Protein AF-A0A2V6Z462-F1 (afdb_monomer)

Mean predicted aligned error: 12.73 Å

Radius of gyration: 23.61 Å; Cα contacts (8 Å, |Δi|>4): 66; chains: 1; bounding box: 62×57×59 Å

Structure (mmCIF, N/CA/C/O backbone):
data_AF-A0A2V6Z462-F1
#
_entry.id   AF-A0A2V6Z462-F1
#
loop_
_atom_site.group_PDB
_atom_site.id
_atom_site.type_symbol
_atom_site.label_atom_id
_atom_site.label_alt_id
_atom_site.label_comp_id
_atom_site.label_asym_id
_atom_site.label_entity_id
_atom_site.label_seq_id
_atom_site.pdbx_PDB_ins_code
_atom_site.Cartn_x
_atom_site.Cartn_y
_atom_site.Cartn_z
_atom_site.occupancy
_atom_site.B_iso_or_equiv
_atom_site.auth_seq_id
_atom_site.auth_comp_id
_atom_site.auth_asym_id
_atom_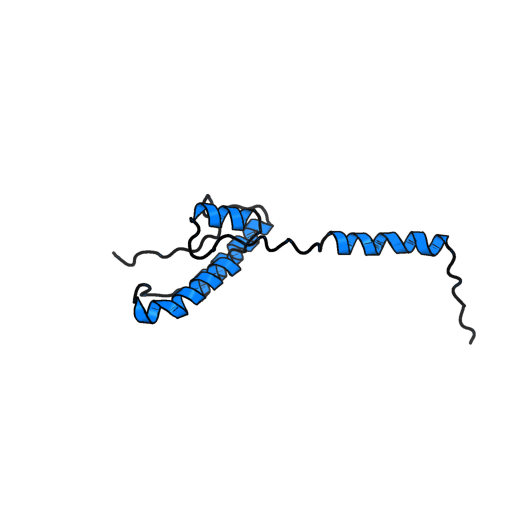site.auth_atom_id
_atom_site.pdbx_PDB_model_num
ATOM 1 N N . MET A 1 1 ? -27.088 -42.745 41.213 1.00 46.88 1 MET A N 1
ATOM 2 C CA . MET A 1 1 ? -27.277 -42.675 39.751 1.00 46.88 1 MET A CA 1
ATOM 3 C C . MET A 1 1 ? -28.720 -42.264 39.481 1.00 46.88 1 MET A C 1
ATOM 5 O O . MET A 1 1 ? -29.602 -43.101 39.573 1.00 46.88 1 MET A O 1
ATOM 9 N N . ALA A 1 2 ? -28.960 -40.967 39.276 1.00 41.41 2 ALA A N 1
ATOM 10 C CA . ALA A 1 2 ? -30.214 -40.393 38.778 1.00 41.41 2 ALA A CA 1
ATOM 11 C C . ALA A 1 2 ? -29.883 -38.984 38.254 1.00 41.41 2 ALA A C 1
ATOM 13 O O . ALA A 1 2 ? -29.391 -38.152 39.014 1.00 41.41 2 ALA A O 1
ATOM 14 N N . ALA A 1 3 ? -30.046 -38.752 36.951 1.00 42.28 3 ALA A N 1
ATOM 15 C CA . ALA A 1 3 ? -29.754 -37.467 36.318 1.00 42.28 3 ALA A CA 1
ATOM 16 C C . ALA A 1 3 ? -30.934 -36.495 36.521 1.00 42.28 3 ALA A C 1
ATOM 18 O O . ALA A 1 3 ? -32.079 -36.899 36.304 1.00 42.28 3 ALA A O 1
ATOM 19 N N . PRO A 1 4 ? -30.705 -35.229 36.914 1.00 51.34 4 PRO A N 1
ATOM 20 C CA . PRO A 1 4 ? -31.780 -34.256 37.037 1.00 51.34 4 PRO A CA 1
ATOM 21 C C . PRO A 1 4 ? -32.219 -33.773 35.647 1.00 51.34 4 PRO A C 1
ATOM 23 O O . PRO A 1 4 ? -31.445 -33.183 34.896 1.00 51.34 4 PRO A O 1
ATOM 26 N N . THR A 1 5 ? -33.482 -34.014 35.298 1.00 53.72 5 THR A N 1
ATOM 27 C CA . THR A 1 5 ? -34.133 -33.448 34.109 1.00 53.72 5 THR A CA 1
ATOM 28 C C . THR A 1 5 ? -34.343 -31.947 34.290 1.00 53.72 5 THR A C 1
ATOM 30 O O . THR A 1 5 ? -35.198 -31.521 35.070 1.00 53.72 5 THR A O 1
ATOM 33 N N . LEU A 1 6 ? -33.569 -31.147 33.557 1.00 52.16 6 LEU A N 1
ATOM 34 C CA . LEU A 1 6 ? -33.689 -29.693 33.501 1.00 52.16 6 LEU A CA 1
ATOM 35 C C . LEU A 1 6 ? -35.006 -29.317 32.790 1.00 52.16 6 LEU A C 1
ATOM 37 O O . LEU A 1 6 ? -35.147 -29.528 31.585 1.00 52.16 6 LEU A O 1
ATOM 41 N N . ARG A 1 7 ? -35.992 -28.779 33.519 1.00 59.09 7 ARG A N 1
ATOM 42 C CA . ARG A 1 7 ? -37.216 -28.226 32.912 1.00 59.09 7 ARG A CA 1
ATOM 43 C C . ARG A 1 7 ? -36.930 -26.815 32.395 1.00 59.09 7 ARG A C 1
ATOM 45 O O . ARG A 1 7 ? -36.643 -25.909 33.172 1.00 59.09 7 ARG A O 1
ATOM 52 N N . LEU A 1 8 ? -36.989 -26.644 31.076 1.00 58.66 8 LEU A N 1
ATOM 53 C CA . LEU A 1 8 ? -36.855 -25.351 30.404 1.00 58.66 8 LEU A CA 1
ATOM 54 C C . LEU A 1 8 ? -38.193 -24.605 30.460 1.00 58.66 8 LEU A C 1
ATOM 56 O O . LEU A 1 8 ? -39.084 -24.864 29.655 1.00 58.66 8 LEU A O 1
ATOM 60 N N . ASP A 1 9 ? -38.327 -23.676 31.405 1.00 68.69 9 ASP A N 1
ATOM 61 C CA . ASP A 1 9 ? -39.479 -22.775 31.474 1.00 68.69 9 ASP A CA 1
ATOM 62 C C . ASP A 1 9 ? -39.268 -21.506 30.637 1.00 68.69 9 ASP A C 1
ATOM 64 O O . ASP A 1 9 ? -38.145 -21.044 30.417 1.00 68.69 9 ASP A O 1
ATOM 68 N N . ARG A 1 10 ? -40.380 -20.884 30.214 1.00 57.88 10 ARG A N 1
ATOM 69 C CA . ARG A 1 10 ? -40.415 -19.647 29.401 1.00 57.88 10 ARG A CA 1
ATOM 70 C C . ARG A 1 10 ? -39.552 -18.506 29.964 1.00 57.88 10 ARG A C 1
ATOM 72 O O . ARG A 1 10 ? -39.060 -17.677 29.205 1.00 57.88 10 ARG A O 1
ATOM 79 N N . ARG A 1 11 ? -39.341 -18.475 31.285 1.00 54.78 11 ARG A N 1
ATOM 80 C CA . ARG A 1 11 ? -38.488 -17.493 31.978 1.00 54.78 11 ARG A CA 1
ATOM 81 C C . ARG A 1 11 ? -36.989 -17.743 31.759 1.00 54.78 11 ARG A C 1
ATOM 83 O O . ARG A 1 11 ? -36.238 -16.786 31.614 1.00 54.78 11 ARG A O 1
ATOM 90 N N . THR A 1 12 ? -36.567 -19.003 31.653 1.00 54.69 12 THR A N 1
ATOM 91 C CA . THR A 1 12 ? -35.179 -19.389 31.349 1.00 54.69 12 THR A CA 1
ATOM 92 C C . THR A 1 12 ? -34.822 -19.076 29.893 1.00 54.69 12 THR A C 1
ATOM 94 O O . THR A 1 12 ? -33.703 -18.664 29.606 1.00 54.69 12 THR A O 1
ATOM 97 N N . PHE A 1 13 ? -35.791 -19.178 28.977 1.00 57.19 13 PHE A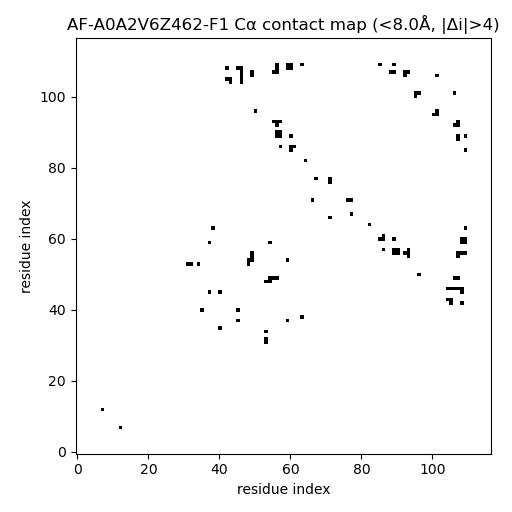 N 1
ATOM 98 C CA . PHE A 1 13 ? -35.592 -18.847 27.562 1.00 57.19 13 PHE A CA 1
ATOM 99 C C . PHE A 1 13 ? -35.342 -17.344 27.332 1.00 57.19 13 PHE A C 1
ATOM 101 O O . PHE A 1 13 ? -34.491 -16.974 26.526 1.00 57.19 13 PHE A O 1
ATOM 108 N N . LEU A 1 14 ? -36.023 -16.467 28.083 1.00 53.78 14 LEU A N 1
ATOM 109 C CA . LEU A 1 14 ? -35.844 -15.014 27.964 1.00 53.78 14 LEU A CA 1
ATOM 110 C C . LEU A 1 14 ? -34.512 -14.516 28.557 1.00 53.78 14 LEU A C 1
ATOM 112 O O . LEU A 1 14 ? -33.959 -13.535 28.072 1.00 53.78 14 LEU A O 1
ATOM 116 N N . ALA A 1 15 ? -33.986 -15.195 29.583 1.00 47.31 15 ALA A N 1
ATOM 117 C CA . ALA A 1 15 ? -32.733 -14.820 30.246 1.00 47.31 15 ALA A CA 1
ATOM 118 C C . ALA A 1 15 ? -31.472 -15.255 29.474 1.00 47.31 15 ALA A C 1
ATOM 120 O O . ALA A 1 15 ? -30.430 -14.619 29.592 1.00 47.31 15 ALA A O 1
ATOM 121 N N . VAL A 1 16 ? -31.561 -16.319 28.669 1.00 50.94 16 VAL A N 1
ATOM 122 C CA . VAL A 1 16 ? -30.446 -16.811 27.834 1.00 50.94 16 VAL A CA 1
ATOM 123 C C . VAL A 1 16 ? -30.436 -16.151 26.445 1.00 50.94 16 VAL A C 1
ATOM 125 O O . VAL A 1 16 ? -29.393 -16.071 25.800 1.00 50.94 16 VAL A O 1
ATOM 128 N N . GLY A 1 17 ? -31.573 -15.617 25.987 1.00 42.53 17 GLY A N 1
ATOM 129 C CA . GLY A 1 17 ? -31.703 -15.018 24.655 1.00 42.53 17 GLY A CA 1
ATOM 130 C C . GLY A 1 17 ? -30.972 -13.683 24.449 1.00 42.53 17 GLY A C 1
ATOM 131 O O . GLY A 1 17 ? -30.723 -13.305 23.306 1.00 42.53 17 GLY A O 1
ATOM 132 N N . THR A 1 18 ? -30.602 -12.961 25.510 1.0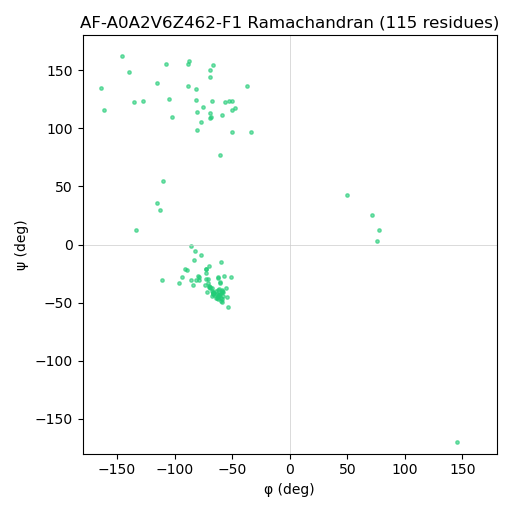0 42.81 18 THR A N 1
ATOM 133 C CA . THR A 1 18 ? -30.025 -11.607 25.397 1.00 42.81 18 THR A CA 1
ATOM 134 C C . THR A 1 18 ? -28.500 -11.567 25.307 1.00 42.81 18 THR A C 1
ATOM 136 O O . THR A 1 18 ? -27.965 -10.602 24.768 1.00 42.81 18 THR A O 1
ATOM 139 N N . THR A 1 19 ? -27.773 -12.597 25.750 1.00 44.56 19 THR A N 1
ATOM 140 C CA . THR A 1 19 ? -26.298 -12.601 25.687 1.00 44.56 19 THR A CA 1
ATOM 141 C C . THR A 1 19 ? -25.748 -12.984 24.314 1.00 44.56 19 THR A C 1
ATOM 143 O O . THR A 1 19 ? -24.713 -12.455 23.918 1.00 44.56 19 THR A O 1
ATOM 146 N N . LEU A 1 20 ? -26.442 -13.827 23.539 1.00 47.94 20 LEU A N 1
ATOM 147 C CA . LEU A 1 20 ? -25.981 -14.209 22.195 1.00 47.94 20 LEU A CA 1
ATOM 148 C C . LEU A 1 20 ? -26.260 -13.155 21.114 1.00 47.94 20 LEU A C 1
ATOM 150 O O . LEU A 1 20 ? -25.507 -13.069 20.147 1.00 47.94 20 LEU A O 1
ATOM 154 N N . ALA A 1 21 ? -27.300 -12.331 21.267 1.00 43.44 21 ALA A N 1
ATOM 155 C CA . ALA A 1 21 ? -27.672 -11.369 20.228 1.00 43.44 21 ALA A CA 1
ATOM 156 C C . ALA A 1 21 ? -26.667 -10.207 20.094 1.00 43.44 21 ALA A C 1
ATOM 158 O O . ALA A 1 21 ? -26.471 -9.687 18.993 1.00 43.44 21 ALA A O 1
ATOM 159 N N . VAL A 1 22 ? -25.994 -9.826 21.187 1.00 43.88 22 VAL A N 1
ATOM 160 C CA . VAL A 1 22 ? -25.068 -8.678 21.200 1.00 43.88 22 VAL A CA 1
ATOM 161 C C . VAL A 1 22 ? -23.795 -8.958 20.394 1.00 43.88 22 VAL A C 1
ATOM 163 O O . VAL A 1 22 ? -23.312 -8.066 19.699 1.00 43.88 22 VAL A O 1
ATOM 166 N N . SER A 1 23 ? -23.274 -10.190 20.401 1.00 44.81 23 SER A N 1
ATOM 167 C CA . SER A 1 23 ? -22.044 -10.510 19.659 1.00 44.81 23 SER A CA 1
ATOM 168 C C . SER A 1 23 ? -22.240 -10.509 18.141 1.00 44.81 23 SER A C 1
ATOM 170 O O . SER A 1 23 ? -21.373 -10.027 17.419 1.00 44.81 23 SER A O 1
ATOM 172 N N . THR A 1 24 ? -23.392 -10.957 17.637 1.00 43.25 24 THR A N 1
ATOM 173 C CA . THR A 1 24 ? -23.680 -10.942 16.190 1.00 43.25 24 THR A CA 1
ATOM 174 C C . THR A 1 24 ? -23.957 -9.549 15.627 1.00 43.25 24 THR A C 1
ATOM 176 O O . THR A 1 24 ? -23.712 -9.314 14.446 1.00 43.25 24 THR A O 1
ATOM 179 N N . LEU A 1 25 ? -24.413 -8.599 16.449 1.00 48.59 25 LEU A N 1
ATOM 180 C CA . LEU A 1 25 ? -24.636 -7.212 16.019 1.00 48.59 25 LEU A CA 1
ATOM 181 C C . LEU A 1 25 ? -23.329 -6.431 15.803 1.00 48.59 25 LEU A C 1
ATOM 183 O O . LEU A 1 25 ? -23.323 -5.462 15.046 1.00 48.59 25 LEU A O 1
ATOM 187 N N . LEU A 1 26 ? -22.214 -6.869 16.398 1.00 50.97 26 LEU A N 1
ATOM 188 C CA . LEU A 1 26 ? -20.895 -6.264 16.169 1.00 50.97 26 LEU A CA 1
ATOM 189 C C . LEU A 1 26 ? -20.196 -6.779 14.898 1.00 50.97 26 LEU A C 1
ATOM 191 O O . LEU A 1 26 ? -19.211 -6.192 14.454 1.00 50.97 26 LEU A O 1
ATOM 195 N N . GLN A 1 27 ? -20.699 -7.866 14.311 1.00 47.97 27 GLN A N 1
ATOM 196 C CA . GLN A 1 27 ? -20.129 -8.545 13.143 1.00 47.97 27 GLN A CA 1
ATOM 197 C C . GLN A 1 27 ? -21.053 -8.476 11.929 1.00 47.97 27 GLN A C 1
ATOM 199 O O . GLN A 1 27 ? -21.088 -9.385 11.101 1.00 47.97 27 GLN A O 1
ATOM 204 N N . ALA A 1 28 ? -21.763 -7.357 11.770 1.00 45.75 28 ALA A N 1
ATOM 205 C CA . ALA A 1 28 ? -22.277 -7.014 10.456 1.00 45.75 28 ALA A CA 1
ATOM 206 C C . ALA A 1 28 ? -21.078 -6.963 9.487 1.00 45.75 28 ALA A C 1
ATOM 208 O O . ALA A 1 28 ? -20.128 -6.212 9.749 1.00 45.75 28 ALA A O 1
ATOM 209 N N . PRO A 1 29 ? -21.068 -7.747 8.392 1.00 43.84 29 PRO A N 1
ATOM 210 C CA . PRO A 1 29 ? -20.059 -7.579 7.367 1.00 43.84 29 PRO A CA 1
ATOM 211 C C . PRO A 1 29 ? -20.208 -6.141 6.887 1.00 43.84 29 PRO A C 1
ATOM 213 O O . PRO A 1 29 ? -21.240 -5.783 6.314 1.00 43.84 29 PRO A O 1
ATOM 216 N N . ARG A 1 30 ? -19.215 -5.285 7.174 1.00 50.84 30 ARG A N 1
ATOM 217 C CA . ARG A 1 30 ? -19.126 -3.985 6.511 1.00 50.84 30 ARG A CA 1
ATOM 218 C C . ARG A 1 30 ? -19.245 -4.308 5.038 1.00 50.84 30 ARG A C 1
ATOM 220 O O . ARG A 1 30 ? -18.416 -5.058 4.519 1.00 50.84 30 ARG A O 1
ATOM 227 N N . ALA A 1 31 ? -20.313 -3.823 4.408 1.00 44.97 31 ALA A N 1
ATOM 228 C CA . ALA A 1 31 ? -20.461 -3.937 2.977 1.00 44.97 31 ALA A CA 1
ATOM 229 C C . ALA A 1 31 ? -19.117 -3.495 2.400 1.00 44.97 31 ALA A C 1
ATOM 231 O O . ALA A 1 31 ? -18.683 -2.370 2.665 1.00 44.97 31 ALA A O 1
ATOM 232 N N . LYS A 1 32 ? -18.425 -4.402 1.699 1.00 50.97 32 LYS A N 1
ATOM 233 C CA . LYS A 1 32 ? -17.363 -4.041 0.764 1.00 50.97 32 LYS A CA 1
ATOM 234 C C . LYS A 1 32 ? -18.064 -3.173 -0.275 1.00 50.97 32 LYS A C 1
ATOM 236 O O . LYS A 1 32 ? -18.471 -3.660 -1.324 1.00 50.97 32 LYS A O 1
ATOM 241 N N . GLY A 1 33 ? -18.341 -1.917 0.080 1.00 46.00 33 GLY A N 1
ATOM 242 C CA . GLY A 1 33 ? -18.786 -0.909 -0.856 1.00 46.00 33 GLY A CA 1
ATOM 243 C C . GLY A 1 33 ? -17.743 -0.961 -1.942 1.00 46.00 33 GLY A C 1
ATOM 244 O O . GLY A 1 33 ? -16.559 -0.942 -1.613 1.00 46.00 33 GLY A O 1
ATOM 245 N N . ALA A 1 34 ? -18.179 -1.197 -3.177 1.00 51.06 34 ALA A N 1
ATOM 246 C CA . ALA A 1 34 ? -17.303 -1.310 -4.326 1.00 51.06 34 ALA A CA 1
ATOM 247 C C . ALA A 1 34 ? -16.378 -0.096 -4.306 1.00 51.06 34 ALA A C 1
ATOM 249 O O . ALA A 1 34 ? -16.788 1.011 -4.657 1.00 51.06 34 ALA A O 1
ATOM 250 N N . VAL A 1 35 ? -15.173 -0.275 -3.762 1.00 53.41 35 VAL A N 1
ATOM 251 C CA . VAL A 1 35 ? -14.244 0.827 -3.636 1.00 53.41 35 VAL A CA 1
ATOM 252 C C . VAL A 1 35 ? -13.872 1.105 -5.074 1.00 53.41 35 VAL A C 1
ATOM 254 O O . VAL A 1 35 ? -13.340 0.219 -5.749 1.00 53.41 35 VAL A O 1
ATOM 257 N N . ALA A 1 36 ? -14.284 2.282 -5.555 1.00 60.56 36 ALA A N 1
ATOM 258 C CA . ALA A 1 36 ? -13.916 2.812 -6.857 1.00 60.56 36 ALA A CA 1
ATOM 259 C C . ALA A 1 36 ? -12.469 2.430 -7.152 1.00 60.56 36 ALA A C 1
ATOM 261 O O . ALA A 1 36 ? -11.657 2.499 -6.230 1.00 60.56 36 ALA A O 1
ATOM 262 N N . ASP A 1 37 ? -12.197 1.993 -8.383 1.00 83.31 37 ASP A N 1
ATOM 263 C CA . ASP A 1 37 ? -10.956 1.325 -8.772 1.00 83.31 37 ASP A CA 1
ATOM 264 C C . ASP A 1 37 ? -9.731 1.851 -8.006 1.00 83.31 37 ASP A C 1
ATOM 266 O O . ASP A 1 37 ? -9.159 2.892 -8.344 1.00 83.31 37 ASP A O 1
ATOM 270 N N . LEU A 1 38 ? -9.369 1.133 -6.930 1.00 86.44 38 LEU A N 1
ATOM 271 C 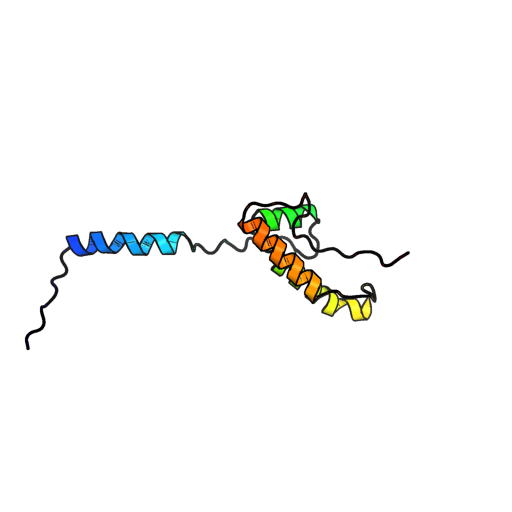CA . LEU A 1 38 ? -8.333 1.538 -5.974 1.00 86.44 38 LEU A CA 1
ATOM 272 C C . LEU A 1 38 ? -6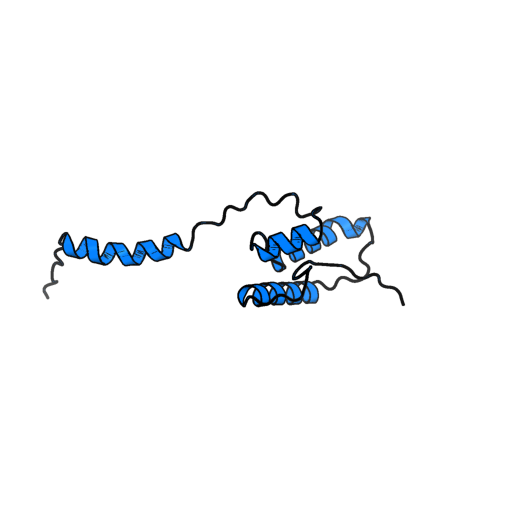.971 1.721 -6.649 1.00 86.44 38 LEU A C 1
ATOM 274 O O . LEU A 1 38 ? -6.073 2.328 -6.072 1.00 86.44 38 LEU A O 1
ATOM 278 N N . ASP A 1 39 ? -6.827 1.219 -7.874 1.00 91.81 39 ASP A N 1
ATOM 279 C CA . ASP A 1 39 ? -5.628 1.355 -8.682 1.00 91.81 39 ASP A CA 1
ATOM 280 C C . ASP A 1 39 ? -5.414 2.763 -9.236 1.00 91.81 39 ASP A C 1
ATOM 282 O O . ASP A 1 39 ? -4.278 3.106 -9.577 1.00 91.81 39 ASP A O 1
ATOM 286 N N . PHE A 1 40 ? -6.467 3.578 -9.323 1.00 93.19 40 PHE A N 1
ATOM 287 C CA . PHE A 1 40 ? -6.413 4.905 -9.943 1.00 93.19 40 PHE A CA 1
ATOM 288 C C . PHE A 1 40 ? -7.077 6.002 -9.104 1.00 93.19 40 PHE A C 1
ATOM 290 O O . PHE A 1 40 ? -7.277 7.121 -9.580 1.00 93.19 40 PHE A O 1
ATOM 297 N N . VAL A 1 41 ? -7.397 5.723 -7.838 1.00 94.00 41 VAL A N 1
ATOM 298 C CA . VAL A 1 41 ? -7.863 6.761 -6.912 1.00 94.00 41 VAL A CA 1
ATOM 299 C C . VAL A 1 41 ? -6.738 7.738 -6.563 1.00 94.00 41 VAL A C 1
ATOM 301 O O . VAL A 1 41 ? -5.561 7.385 -6.505 1.00 94.00 41 VAL A O 1
ATOM 304 N N . SER A 1 42 ? -7.100 8.988 -6.270 1.00 96.31 42 SER A N 1
ATOM 305 C CA . SER A 1 42 ? -6.133 9.962 -5.759 1.00 96.31 42 SER A CA 1
ATOM 306 C C . SER A 1 42 ? -5.628 9.572 -4.365 1.00 96.31 42 SER A C 1
ATOM 308 O O . SER A 1 42 ? -6.346 8.945 -3.582 1.00 96.31 42 SER A O 1
ATOM 310 N N . ALA A 1 43 ? -4.424 10.024 -4.000 1.00 96.19 43 ALA A N 1
ATOM 311 C CA . ALA A 1 43 ? -3.849 9.775 -2.674 1.00 96.19 43 ALA A CA 1
ATOM 312 C C . ALA A 1 43 ? -4.772 10.242 -1.531 1.00 96.19 43 ALA A C 1
ATOM 314 O O . ALA A 1 43 ? -4.907 9.565 -0.514 1.00 96.19 43 ALA A O 1
ATOM 315 N N . LEU A 1 44 ? -5.468 11.371 -1.712 1.00 96.19 44 LEU A N 1
ATOM 316 C CA . LEU A 1 44 ? -6.416 11.877 -0.720 1.00 96.19 44 LEU A CA 1
ATOM 317 C C . LEU A 1 44 ? -7.669 10.994 -0.610 1.00 96.19 44 LEU A C 1
ATOM 319 O O . LEU A 1 44 ? -8.196 10.809 0.487 1.00 96.19 44 LEU A O 1
ATOM 323 N N . ALA A 1 45 ? -8.154 10.439 -1.723 1.00 96.31 45 ALA A N 1
ATOM 324 C CA . ALA A 1 45 ? -9.262 9.488 -1.702 1.00 96.31 45 ALA A CA 1
ATOM 325 C C . ALA A 1 45 ? -8.856 8.174 -1.015 1.00 96.31 45 ALA A C 1
ATOM 327 O O . ALA A 1 45 ? -9.600 7.697 -0.157 1.00 96.31 45 ALA A O 1
ATOM 328 N N . ALA A 1 46 ? -7.656 7.659 -1.300 1.00 97.25 46 ALA A N 1
ATOM 329 C CA . ALA A 1 46 ? -7.095 6.494 -0.619 1.00 97.25 46 ALA A CA 1
ATOM 330 C C . ALA A 1 46 ? -6.952 6.725 0.896 1.00 97.25 46 ALA A C 1
ATOM 332 O O . ALA A 1 46 ? -7.447 5.931 1.692 1.00 97.25 46 ALA A O 1
ATOM 333 N N . ALA A 1 47 ? -6.373 7.856 1.312 1.00 97.56 47 ALA A N 1
ATOM 334 C CA . ALA A 1 47 ? -6.236 8.210 2.727 1.00 97.56 47 ALA A CA 1
ATOM 335 C C . ALA A 1 47 ? -7.595 8.288 3.444 1.00 97.56 47 ALA A C 1
ATOM 337 O O . ALA A 1 47 ? -7.739 7.845 4.585 1.00 97.56 47 ALA A O 1
ATOM 338 N N . ARG A 1 48 ? -8.624 8.826 2.774 1.00 96.50 48 ARG A N 1
ATOM 339 C CA . ARG A 1 48 ? -9.994 8.860 3.305 1.00 96.50 48 ARG A CA 1
ATOM 340 C C . ARG A 1 48 ? -10.598 7.460 3.431 1.00 96.50 48 ARG A C 1
ATOM 342 O O . ARG A 1 48 ? -11.236 7.193 4.444 1.00 96.50 48 ARG A O 1
ATOM 349 N N . ALA A 1 49 ? -10.380 6.579 2.457 1.00 96.62 49 ALA A N 1
ATOM 350 C CA . ALA A 1 49 ? -10.837 5.190 2.520 1.00 96.62 49 ALA A CA 1
ATOM 351 C C . ALA A 1 49 ? -10.169 4.425 3.678 1.00 96.62 49 ALA A C 1
ATOM 353 O O . ALA A 1 49 ? -10.854 3.755 4.452 1.00 96.62 49 ALA A O 1
ATOM 354 N N . ILE A 1 50 ? -8.858 4.619 3.880 1.00 97.50 50 ILE A N 1
ATOM 355 C CA . ILE A 1 50 ? -8.122 4.076 5.035 1.00 97.50 50 ILE A CA 1
ATOM 356 C C . ILE A 1 50 ? -8.706 4.605 6.344 1.00 97.50 50 ILE A C 1
ATOM 358 O O . ILE A 1 50 ? -8.966 3.828 7.267 1.00 97.50 50 ILE A O 1
ATOM 362 N N . ARG A 1 51 ? -8.967 5.916 6.419 1.00 96.62 51 ARG A N 1
ATOM 363 C CA . ARG A 1 51 ? -9.533 6.568 7.607 1.00 96.62 51 ARG A CA 1
ATOM 364 C C . ARG A 1 51 ? -10.929 6.052 7.955 1.00 96.62 51 ARG A C 1
ATOM 366 O O . ARG A 1 51 ? -11.225 5.867 9.130 1.00 96.62 51 ARG A O 1
ATOM 373 N N . ARG A 1 52 ? -11.766 5.794 6.948 1.00 95.81 52 ARG A N 1
ATOM 374 C CA . ARG A 1 52 ? -13.113 5.220 7.118 1.00 95.81 52 ARG A CA 1
ATOM 375 C C . ARG A 1 52 ? -13.101 3.711 7.378 1.00 95.81 52 ARG A C 1
ATOM 377 O O . ARG A 1 52 ? -14.131 3.147 7.736 1.00 95.81 52 ARG A O 1
ATOM 384 N N . GLY A 1 53 ? -11.947 3.057 7.240 1.00 95.62 53 GLY A N 1
ATOM 385 C CA . GLY A 1 53 ? -11.826 1.610 7.399 1.00 95.62 53 GLY A CA 1
ATOM 386 C C . GLY A 1 53 ? -12.456 0.816 6.257 1.00 95.62 53 GLY A C 1
ATOM 387 O O . GLY A 1 53 ? -12.865 -0.320 6.481 1.00 95.62 53 GLY A O 1
ATOM 388 N N . GLU A 1 54 ? -12.55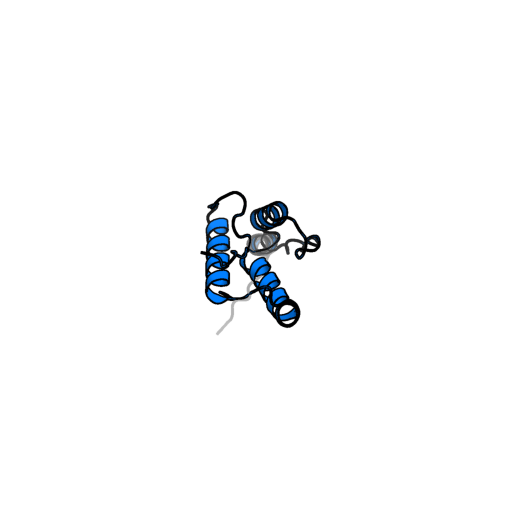6 1.419 5.070 1.00 96.25 54 GLU A N 1
ATOM 389 C CA . GLU A 1 54 ? -13.042 0.781 3.837 1.00 96.25 54 GLU A CA 1
ATOM 390 C C . GLU A 1 54 ? -11.970 -0.103 3.190 1.00 96.25 54 GLU A C 1
ATOM 392 O O . GLU A 1 54 ? -12.292 -1.102 2.557 1.00 96.25 54 GLU A O 1
ATOM 397 N N . VAL A 1 55 ? -10.702 0.265 3.377 1.00 97.06 55 VAL A N 1
ATOM 398 C CA . VAL A 1 55 ? -9.509 -0.494 2.989 1.00 97.06 55 VAL A CA 1
ATOM 399 C C . VAL A 1 55 ? -8.478 -0.352 4.111 1.00 97.06 55 VAL A C 1
ATOM 401 O O . VAL A 1 55 ? -8.460 0.664 4.817 1.00 97.06 55 VAL A O 1
ATOM 404 N N . SER A 1 56 ? -7.644 -1.363 4.344 1.00 98.44 56 SER A N 1
ATOM 405 C CA . SER A 1 56 ? -6.491 -1.217 5.243 1.00 98.44 56 SER A CA 1
ATOM 406 C C . SER A 1 56 ? -5.263 -0.693 4.495 1.00 98.44 56 SER A C 1
ATOM 408 O O . SER A 1 56 ? -5.152 -0.817 3.274 1.00 98.44 56 SER A O 1
ATOM 410 N N . SER A 1 57 ? -4.326 -0.096 5.225 1.00 98.62 57 SER A N 1
ATOM 411 C CA . SER A 1 57 ? -3.027 0.307 4.686 1.00 98.62 57 SER A CA 1
ATOM 412 C C . SER A 1 57 ? -2.272 -0.910 4.133 1.00 98.62 57 SER A C 1
ATOM 414 O O . SER A 1 57 ? -1.711 -0.856 3.034 1.00 98.62 57 SER A O 1
ATOM 416 N N . VAL A 1 58 ? -2.321 -2.044 4.849 1.00 98.81 58 VAL A N 1
ATOM 417 C CA . VAL A 1 58 ? -1.735 -3.318 4.397 1.00 98.81 58 VAL A CA 1
ATOM 418 C C . VAL A 1 58 ? -2.394 -3.821 3.111 1.00 98.81 58 VAL A C 1
ATOM 420 O O . VAL A 1 58 ? -1.684 -4.222 2.191 1.00 98.81 58 VAL A O 1
ATOM 423 N N . GLU A 1 59 ? -3.724 -3.776 3.008 1.00 98.25 59 GLU A N 1
ATOM 424 C CA . GLU A 1 59 ? -4.464 -4.212 1.814 1.00 98.25 59 GLU A CA 1
ATOM 425 C C . GLU A 1 59 ? -4.101 -3.355 0.596 1.00 98.25 59 GLU A C 1
ATOM 427 O O . GLU A 1 59 ? -3.772 -3.893 -0.463 1.00 98.25 59 GLU A O 1
ATOM 432 N N . LEU A 1 60 ? -4.071 -2.027 0.752 1.00 97.81 60 LEU A N 1
ATOM 433 C CA . LEU A 1 60 ? -3.700 -1.118 -0.332 1.00 97.81 60 LEU A CA 1
ATOM 434 C C . LEU A 1 60 ? -2.233 -1.292 -0.757 1.00 97.81 60 LEU A C 1
ATOM 436 O O . LEU A 1 60 ? -1.932 -1.306 -1.950 1.00 97.81 60 LEU A O 1
ATOM 440 N N . THR A 1 61 ? -1.322 -1.461 0.203 1.00 98.56 61 THR A N 1
ATOM 441 C CA . THR A 1 61 ? 0.105 -1.692 -0.072 1.00 98.56 61 THR A CA 1
ATOM 442 C C . THR A 1 61 ? 0.317 -3.016 -0.801 1.00 98.56 61 THR A C 1
ATOM 444 O O . THR A 1 61 ? 0.998 -3.046 -1.824 1.00 98.56 61 THR A O 1
ATOM 447 N N . THR A 1 62 ? -0.327 -4.091 -0.339 1.00 98.44 62 THR A N 1
ATOM 448 C CA . THR A 1 62 ? -0.277 -5.412 -0.986 1.00 98.44 62 THR A CA 1
ATOM 449 C C . THR A 1 62 ? -0.769 -5.327 -2.429 1.00 98.44 62 THR A C 1
ATOM 451 O O . THR A 1 62 ? -0.095 -5.796 -3.343 1.00 98.44 62 THR A O 1
ATOM 454 N N . ARG A 1 63 ? -1.879 -4.617 -2.661 1.00 97.31 63 ARG A N 1
ATOM 455 C CA . ARG A 1 63 ? -2.411 -4.390 -4.009 1.00 97.31 63 ARG A CA 1
ATOM 456 C C . ARG A 1 63 ? -1.412 -3.671 -4.923 1.00 97.31 63 ARG A C 1
ATOM 458 O O . ARG A 1 63 ? -1.281 -4.029 -6.093 1.00 97.31 63 ARG A O 1
ATOM 465 N N . MET A 1 64 ? -0.688 -2.667 -4.422 1.00 97.62 64 MET A N 1
ATOM 466 C CA . MET A 1 64 ? 0.340 -1.979 -5.215 1.00 97.62 64 MET A CA 1
ATOM 467 C C . MET A 1 64 ? 1.549 -2.877 -5.499 1.00 97.62 64 MET A C 1
ATOM 469 O O . MET A 1 64 ? 2.067 -2.855 -6.615 1.00 97.62 64 MET A O 1
ATOM 473 N N . LEU A 1 65 ? 1.961 -3.712 -4.543 1.00 98.31 65 LEU A N 1
ATOM 474 C CA . LEU A 1 65 ? 3.020 -4.705 -4.745 1.00 98.31 65 LEU A CA 1
ATOM 475 C C . LEU A 1 65 ? 2.640 -5.714 -5.836 1.00 98.31 65 LEU A C 1
ATOM 477 O O . LEU A 1 65 ? 3.440 -5.969 -6.735 1.00 98.31 65 LEU A O 1
ATOM 481 N N . ASP A 1 66 ? 1.400 -6.210 -5.841 1.00 97.94 66 ASP A N 1
ATOM 482 C CA . ASP A 1 66 ? 0.898 -7.102 -6.893 1.00 97.94 66 ASP A CA 1
ATOM 483 C C . ASP A 1 66 ? 0.988 -6.450 -8.283 1.00 97.94 66 ASP A C 1
ATOM 485 O O . ASP A 1 6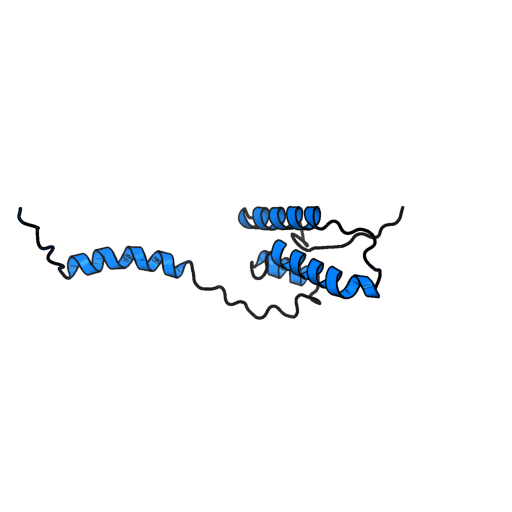6 ? 1.406 -7.082 -9.260 1.00 97.94 66 ASP A O 1
ATOM 489 N N . ARG A 1 67 ? 0.664 -5.154 -8.384 1.00 97.12 67 ARG A N 1
ATOM 490 C CA . ARG A 1 67 ? 0.809 -4.393 -9.634 1.00 97.12 67 ARG A CA 1
ATOM 491 C C . ARG A 1 67 ? 2.259 -4.226 -10.049 1.00 97.12 67 ARG A C 1
ATOM 493 O O . ARG A 1 67 ? 2.555 -4.368 -11.235 1.00 97.12 67 ARG A O 1
ATOM 500 N N . ILE A 1 68 ? 3.156 -3.948 -9.106 1.00 98.00 68 ILE A N 1
ATOM 501 C CA . ILE A 1 68 ? 4.594 -3.875 -9.377 1.00 98.00 68 ILE A CA 1
ATOM 502 C C . ILE A 1 68 ? 5.068 -5.216 -9.944 1.00 98.00 68 ILE A C 1
ATOM 504 O O . ILE A 1 68 ? 5.653 -5.229 -11.026 1.00 98.00 68 ILE A O 1
ATOM 508 N N . ARG A 1 69 ? 4.731 -6.345 -9.307 1.00 98.06 69 ARG A N 1
ATOM 509 C CA . ARG A 1 69 ? 5.103 -7.685 -9.799 1.00 98.06 69 ARG A CA 1
ATOM 510 C C . ARG A 1 69 ? 4.557 -7.956 -11.206 1.00 98.06 69 ARG A C 1
ATOM 512 O O . ARG A 1 69 ? 5.269 -8.499 -12.045 1.00 98.06 69 ARG A O 1
ATOM 519 N N . LYS A 1 70 ? 3.323 -7.529 -11.495 1.00 98.06 70 LYS A N 1
ATOM 520 C CA . LYS A 1 70 ? 2.681 -7.717 -12.806 1.00 98.06 70 LYS A CA 1
ATOM 521 C C . LYS A 1 70 ? 3.267 -6.836 -13.916 1.00 98.06 70 LYS A C 1
ATOM 523 O O . LYS A 1 70 ? 3.380 -7.286 -15.054 1.00 98.06 70 LYS A O 1
ATOM 528 N N . HIS A 1 71 ? 3.572 -5.573 -13.625 1.00 98.25 71 HIS A N 1
ATOM 529 C CA . HIS A 1 71 ? 3.829 -4.563 -14.658 1.00 98.25 71 HIS A CA 1
ATOM 530 C C . HIS A 1 71 ? 5.287 -4.102 -14.736 1.00 98.25 71 HIS A C 1
ATOM 532 O O . HIS A 1 71 ? 5.758 -3.773 -15.828 1.00 98.25 71 HIS A O 1
ATOM 538 N N . ASN A 1 72 ? 6.023 -4.103 -13.623 1.00 98.31 72 ASN A N 1
ATOM 539 C CA . ASN A 1 72 ? 7.394 -3.602 -13.589 1.00 98.31 72 ASN A CA 1
ATOM 540 C C . ASN A 1 72 ? 8.372 -4.346 -14.517 1.00 98.31 72 ASN A C 1
ATOM 542 O O . ASN A 1 72 ? 9.219 -3.660 -15.078 1.00 98.31 72 ASN A O 1
ATOM 546 N N . PRO A 1 73 ? 8.249 -5.665 -14.797 1.00 98.25 73 PRO A N 1
ATOM 547 C CA . PRO A 1 73 ? 9.146 -6.331 -15.750 1.00 98.25 73 PRO A CA 1
ATOM 548 C C . PRO A 1 73 ? 9.146 -5.711 -17.155 1.00 98.25 73 PRO A C 1
ATOM 550 O O . PRO A 1 73 ? 10.134 -5.812 -17.873 1.00 98.25 73 PRO A O 1
ATOM 553 N N . ARG A 1 74 ? 8.040 -5.066 -17.555 1.00 98.50 74 ARG A N 1
ATOM 554 C CA . ARG A 1 74 ? 7.926 -4.371 -18.847 1.00 98.50 74 ARG A CA 1
ATOM 555 C C . ARG A 1 74 ? 8.208 -2.874 -18.748 1.00 98.50 74 ARG A C 1
ATOM 557 O O . ARG A 1 74 ? 8.685 -2.296 -19.715 1.00 98.50 74 ARG A O 1
ATOM 564 N N . LEU A 1 75 ? 7.852 -2.248 -17.625 1.00 98.25 75 LEU A N 1
ATOM 565 C CA . LEU A 1 75 ? 7.965 -0.798 -17.436 1.00 98.25 75 LEU A CA 1
ATOM 566 C C . LEU A 1 75 ? 9.345 -0.359 -16.940 1.00 98.25 75 LEU A C 1
ATOM 568 O O . LEU A 1 75 ? 9.752 0.760 -17.228 1.00 98.25 75 LEU A O 1
ATOM 572 N N . ASN A 1 76 ? 10.028 -1.217 -16.179 1.00 97.31 76 ASN A N 1
ATOM 573 C CA . ASN A 1 76 ? 11.299 -0.927 -15.520 1.00 97.31 76 ASN A CA 1
ATOM 574 C C . ASN A 1 76 ? 11.277 0.394 -14.716 1.00 97.31 76 ASN A C 1
ATOM 576 O O . ASN A 1 76 ? 12.197 1.204 -14.793 1.00 97.31 76 ASN A O 1
ATOM 580 N N . ALA A 1 77 ? 10.185 0.641 -13.985 1.00 97.75 77 ALA A N 1
ATOM 581 C CA . ALA A 1 77 ? 9.943 1.893 -13.264 1.00 97.75 77 ALA A CA 1
ATOM 582 C C . ALA A 1 77 ? 10.408 1.849 -11.797 1.00 97.75 77 ALA A C 1
ATOM 584 O O . ALA A 1 77 ? 10.738 2.880 -11.218 1.00 97.75 77 ALA A O 1
ATOM 585 N N . ILE A 1 78 ? 10.422 0.663 -11.186 1.00 97.81 78 ILE A N 1
ATOM 586 C CA . ILE A 1 78 ? 10.894 0.433 -9.818 1.00 97.81 78 ILE A CA 1
ATOM 587 C C . ILE A 1 78 ? 12.287 -0.183 -9.891 1.00 97.81 78 ILE A C 1
ATOM 589 O O . ILE A 1 78 ? 12.425 -1.337 -10.297 1.00 97.81 78 ILE A O 1
ATOM 593 N N . VAL A 1 79 ? 13.295 0.595 -9.491 1.00 96.50 79 VAL A N 1
ATOM 594 C CA . VAL A 1 79 ? 14.710 0.179 -9.482 1.00 96.50 79 VAL A CA 1
ATOM 595 C C . VAL A 1 79 ? 15.087 -0.592 -8.218 1.00 96.50 79 VAL A C 1
ATOM 597 O O . VAL A 1 79 ? 15.855 -1.546 -8.278 1.00 96.50 79 VAL A O 1
ATOM 600 N N . THR A 1 80 ? 14.483 -0.224 -7.087 1.00 96.44 80 THR A N 1
ATOM 601 C CA . THR A 1 80 ? 14.690 -0.860 -5.784 1.00 96.44 80 THR A CA 1
ATOM 602 C C . THR A 1 80 ? 13.332 -1.059 -5.131 1.00 96.44 80 THR A C 1
ATOM 604 O O . THR A 1 80 ? 12.587 -0.097 -4.942 1.00 96.44 80 THR A O 1
ATOM 607 N N . LEU A 1 81 ? 13.001 -2.304 -4.787 1.00 97.38 81 LEU A N 1
ATOM 608 C CA . LEU A 1 81 ? 11.752 -2.651 -4.113 1.00 97.38 81 LEU A CA 1
ATOM 609 C C . LEU A 1 81 ? 12.012 -2.946 -2.631 1.00 97.38 81 LEU A C 1
ATOM 611 O O . LEU A 1 81 ? 12.814 -3.813 -2.302 1.00 97.38 81 LEU A O 1
ATOM 615 N N . THR A 1 82 ? 11.306 -2.249 -1.741 1.00 97.06 82 THR A N 1
ATOM 616 C CA . THR A 1 82 ? 11.414 -2.392 -0.277 1.00 97.06 82 THR A CA 1
ATOM 617 C C . THR A 1 82 ? 10.159 -3.036 0.321 1.00 97.06 82 THR A C 1
ATOM 619 O O . THR A 1 82 ? 9.523 -2.483 1.216 1.00 97.06 82 THR A O 1
ATOM 622 N N . GLU A 1 83 ? 9.781 -4.209 -0.194 1.00 98.12 83 GLU A N 1
ATOM 623 C CA . GLU A 1 83 ? 8.510 -4.890 0.115 1.00 98.12 83 GLU A CA 1
ATOM 624 C C . GLU A 1 83 ? 8.279 -5.096 1.622 1.00 98.12 83 GLU A C 1
ATOM 626 O O . GLU A 1 83 ? 7.277 -4.616 2.158 1.00 98.12 83 GLU A O 1
ATOM 631 N N . ASP A 1 84 ? 9.234 -5.705 2.328 1.00 98.25 84 ASP A N 1
ATOM 632 C CA . ASP A 1 84 ? 9.104 -5.986 3.764 1.00 98.25 84 ASP A CA 1
ATOM 633 C C . ASP A 1 84 ? 8.938 -4.706 4.593 1.00 98.25 84 ASP A C 1
ATOM 635 O O . ASP A 1 84 ? 8.094 -4.619 5.487 1.00 98.25 84 ASP A O 1
ATOM 639 N N . THR A 1 85 ? 9.720 -3.671 4.272 1.00 98.19 85 THR A N 1
ATOM 640 C CA . THR A 1 85 ? 9.637 -2.376 4.961 1.00 98.19 85 THR A CA 1
ATOM 641 C C . THR A 1 85 ? 8.311 -1.677 4.673 1.00 98.19 85 THR A C 1
ATOM 643 O O . THR A 1 85 ? 7.718 -1.097 5.586 1.00 98.19 85 THR A O 1
ATOM 646 N N . ALA A 1 86 ? 7.822 -1.748 3.432 1.00 98.56 86 ALA A N 1
ATOM 647 C CA . ALA A 1 86 ? 6.540 -1.178 3.042 1.00 98.56 86 ALA A CA 1
ATOM 648 C C . ALA A 1 86 ? 5.385 -1.843 3.805 1.00 98.56 86 ALA A C 1
ATOM 650 O O . ALA A 1 86 ? 4.554 -1.144 4.387 1.00 98.56 86 ALA A O 1
ATOM 651 N N . LEU A 1 87 ? 5.370 -3.177 3.884 1.00 98.81 87 LEU A N 1
ATOM 652 C CA . LEU A 1 87 ? 4.349 -3.928 4.619 1.00 98.81 87 LEU A CA 1
ATOM 653 C C . LEU A 1 87 ? 4.421 -3.686 6.133 1.00 98.81 87 LEU A C 1
ATOM 655 O O . LEU A 1 87 ? 3.386 -3.477 6.768 1.00 98.81 87 LEU A O 1
ATOM 659 N N . ALA A 1 88 ? 5.622 -3.636 6.716 1.00 98.75 88 ALA A N 1
ATOM 660 C CA . 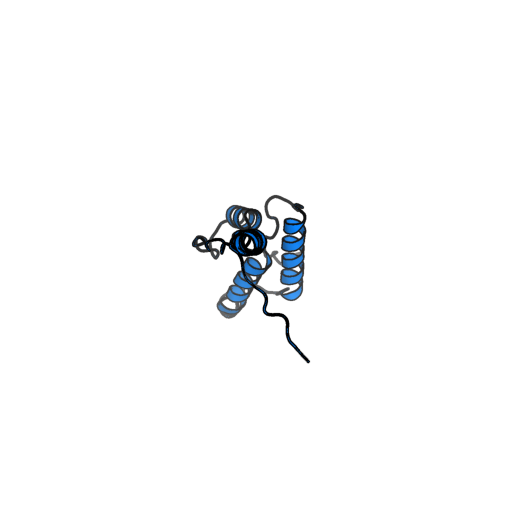ALA A 1 88 ? 5.798 -3.314 8.132 1.00 98.75 88 ALA A CA 1
ATOM 661 C C . ALA A 1 88 ? 5.283 -1.902 8.466 1.00 98.75 88 ALA A C 1
ATOM 663 O O . ALA A 1 88 ? 4.568 -1.708 9.453 1.00 98.75 88 ALA A O 1
ATOM 664 N N . ARG A 1 89 ? 5.581 -0.912 7.614 1.00 98.56 89 ARG A N 1
ATOM 665 C CA . ARG A 1 89 ? 5.057 0.457 7.749 1.00 98.56 89 ARG A CA 1
ATOM 666 C C . ARG A 1 89 ? 3.545 0.516 7.586 1.00 98.56 89 ARG A C 1
ATOM 668 O O . ARG A 1 89 ? 2.887 1.238 8.335 1.00 98.56 89 ARG A O 1
ATOM 675 N N . ALA A 1 90 ? 2.999 -0.241 6.642 1.00 98.81 90 ALA A N 1
ATOM 676 C CA . ALA A 1 90 ? 1.567 -0.303 6.416 1.00 98.81 90 ALA A CA 1
ATOM 677 C C . ALA A 1 90 ? 0.829 -0.856 7.643 1.00 98.81 90 ALA A C 1
ATOM 679 O O . ALA A 1 90 ? -0.133 -0.243 8.107 1.00 98.81 90 ALA A O 1
ATOM 680 N N . LYS A 1 91 ? 1.349 -1.940 8.233 1.00 98.88 91 LYS A N 1
ATOM 681 C CA . LYS A 1 91 ? 0.829 -2.527 9.473 1.00 98.88 91 LYS A CA 1
ATOM 682 C C . LYS A 1 91 ? 0.848 -1.527 10.629 1.00 98.88 91 LYS A C 1
ATOM 684 O O . LYS A 1 91 ? -0.165 -1.351 11.298 1.00 98.88 91 LYS A O 1
ATOM 689 N N . ALA A 1 92 ? 1.960 -0.819 10.822 1.00 98.81 92 ALA A N 1
ATOM 690 C CA . ALA A 1 92 ? 2.060 0.206 11.859 1.00 98.81 92 ALA A CA 1
ATOM 691 C C . ALA A 1 92 ? 1.043 1.349 11.659 1.00 98.81 92 ALA A C 1
ATOM 693 O O . ALA A 1 92 ? 0.538 1.899 12.638 1.00 98.81 92 ALA A O 1
ATOM 694 N N . ALA A 1 93 ? 0.711 1.695 10.408 1.00 98.81 93 ALA A N 1
ATOM 695 C CA . ALA A 1 93 ? -0.322 2.687 10.115 1.00 98.81 93 ALA A CA 1
ATOM 696 C C . ALA A 1 93 ? -1.714 2.173 10.507 1.00 98.81 93 ALA A C 1
ATOM 698 O O . ALA A 1 93 ? -2.467 2.882 11.169 1.00 98.81 93 ALA A O 1
ATOM 699 N N . ASP A 1 94 ? -2.036 0.921 10.174 1.00 98.81 94 ASP A N 1
ATOM 700 C CA . ASP A 1 94 ? -3.301 0.300 10.578 1.00 98.81 94 ASP A CA 1
ATOM 701 C C . ASP A 1 94 ? -3.438 0.201 12.110 1.00 98.81 94 ASP A C 1
ATOM 703 O O . ASP A 1 94 ? -4.517 0.453 12.654 1.00 98.81 94 ASP A O 1
ATOM 707 N N . GLU A 1 95 ? -2.348 -0.104 12.819 1.00 98.75 95 GLU A N 1
ATOM 708 C CA . GLU A 1 95 ? -2.299 -0.106 14.286 1.00 98.75 95 GLU A CA 1
ATOM 709 C C . GLU A 1 95 ? -2.480 1.301 14.875 1.00 98.75 95 GLU A C 1
ATOM 711 O O . GLU A 1 95 ? -3.234 1.476 15.831 1.00 98.75 95 GLU A O 1
ATOM 716 N N . ALA A 1 96 ? -1.834 2.318 14.299 1.00 98.69 96 ALA A N 1
ATOM 717 C CA . ALA A 1 96 ? -2.022 3.712 14.698 1.00 98.69 96 ALA A CA 1
ATOM 718 C C . ALA A 1 96 ? -3.474 4.167 14.486 1.00 98.69 96 ALA A C 1
ATOM 720 O O . ALA A 1 96 ? -4.086 4.705 15.410 1.00 98.69 96 ALA A O 1
ATOM 721 N N . ARG A 1 97 ? -4.082 3.836 13.337 1.00 98.12 97 ARG A N 1
ATOM 722 C CA . ARG A 1 97 ? -5.514 4.057 13.095 1.00 98.12 97 ARG A CA 1
ATOM 723 C C . ARG A 1 97 ? -6.373 3.419 14.184 1.00 98.12 97 ARG A C 1
ATOM 725 O O . ARG A 1 97 ? -7.312 4.053 14.658 1.00 98.12 97 ARG A O 1
ATOM 732 N N . ALA A 1 98 ? -6.080 2.175 14.566 1.00 97.94 98 ALA A N 1
ATOM 733 C CA . ALA A 1 98 ? -6.836 1.465 15.598 1.00 97.94 98 ALA A CA 1
ATOM 734 C C . ALA A 1 98 ? -6.755 2.155 16.973 1.00 97.94 98 ALA A C 1
ATOM 736 O O . ALA A 1 98 ? -7.710 2.081 17.743 1.00 97.94 98 ALA A O 1
ATOM 737 N N . ARG A 1 99 ? -5.660 2.873 17.254 1.00 98.25 99 ARG A N 1
ATOM 738 C CA . ARG A 1 99 ? -5.491 3.723 18.447 1.00 98.25 99 ARG A CA 1
ATOM 739 C C . ARG A 1 99 ? -6.050 5.145 18.292 1.00 98.25 99 ARG A C 1
ATOM 741 O O . ARG A 1 99 ? -5.986 5.924 19.235 1.00 98.25 99 ARG A O 1
ATOM 748 N N . GLY A 1 100 ? -6.593 5.502 17.126 1.00 97.62 100 GLY A N 1
ATOM 749 C CA . GLY A 1 100 ? -7.057 6.861 16.825 1.00 97.62 100 GLY A CA 1
ATOM 750 C C . GLY A 1 100 ? -5.936 7.856 16.496 1.00 97.62 100 GLY A C 1
ATOM 751 O O . GLY A 1 100 ? -6.184 9.060 16.444 1.00 97.62 100 GLY A O 1
ATOM 752 N N . GLU A 1 101 ? -4.716 7.375 16.257 1.00 98.12 101 GLU A N 1
ATOM 753 C CA . GLU A 1 101 ? -3.548 8.185 15.910 1.00 98.12 101 GLU A CA 1
ATOM 754 C C . GLU A 1 101 ? -3.445 8.401 14.392 1.00 98.12 101 GLU A C 1
ATOM 756 O O . GLU A 1 101 ? -3.565 7.464 13.601 1.00 98.12 101 GLU A O 1
ATOM 761 N N . TRP A 1 102 ? -3.144 9.636 13.973 1.00 97.56 102 TRP A N 1
ATOM 762 C CA . TRP A 1 102 ? -3.001 10.000 12.559 1.00 97.56 102 TRP A CA 1
ATOM 763 C C . TRP A 1 102 ? -1.671 10.699 12.295 1.00 97.56 102 TRP A C 1
ATOM 765 O O . TRP A 1 102 ? -1.384 11.748 12.861 1.00 97.56 102 TRP A O 1
ATOM 775 N N . TRP A 1 103 ? -0.885 10.156 11.368 1.00 96.81 103 TRP A N 1
ATOM 776 C CA . TRP A 1 103 ? 0.452 10.677 11.035 1.00 96.81 103 TRP A CA 1
ATOM 777 C C . TRP A 1 103 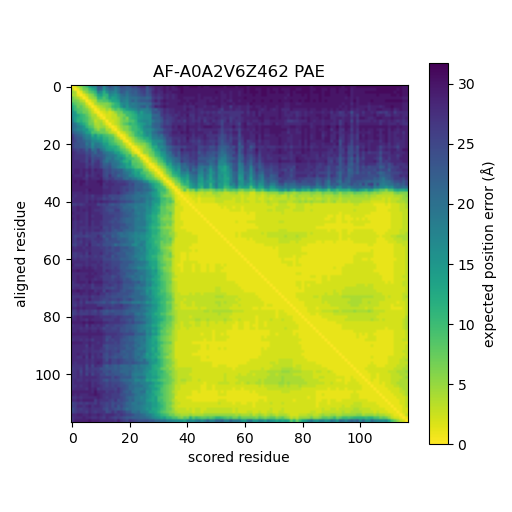? 0.444 11.863 10.064 1.00 96.81 103 TRP A C 1
ATOM 779 O O . TRP A 1 103 ? 1.493 12.421 9.761 1.00 96.81 103 TRP A O 1
ATOM 789 N N . GLY A 1 104 ? -0.726 12.224 9.533 1.00 96.88 104 GLY A N 1
ATOM 790 C CA . GLY A 1 104 ? -0.878 13.336 8.601 1.00 96.88 104 GLY A CA 1
ATOM 791 C C . GLY A 1 104 ? -1.947 13.099 7.529 1.00 96.88 104 GLY A C 1
ATOM 792 O O . GLY A 1 104 ? -2.719 12.136 7.613 1.00 96.88 104 GLY A O 1
ATOM 793 N N . PRO A 1 105 ? -2.003 13.975 6.506 1.00 96.69 105 PRO A N 1
ATOM 794 C CA . PRO A 1 105 ? -3.042 13.948 5.471 1.00 96.69 105 PRO A CA 1
ATOM 795 C C . PRO A 1 105 ? -3.072 12.676 4.612 1.00 96.69 105 PRO A C 1
ATOM 797 O O . PRO A 1 105 ? -4.137 12.297 4.134 1.00 96.69 105 PRO A O 1
ATOM 800 N N . VAL A 1 106 ? -1.926 12.009 4.437 1.00 97.25 106 VAL A N 1
ATOM 801 C CA . VAL A 1 106 ? -1.755 10.793 3.613 1.00 97.25 106 VAL A CA 1
ATOM 802 C C . VAL A 1 106 ? -1.434 9.551 4.454 1.00 97.25 106 VAL A C 1
ATOM 804 O O . VAL A 1 106 ? -0.730 8.647 4.013 1.00 97.25 106 VAL A O 1
ATOM 807 N N . HIS A 1 107 ? -1.923 9.508 5.696 1.00 98.38 107 HIS A N 1
ATOM 808 C CA . HIS A 1 107 ? -1.708 8.381 6.606 1.00 98.38 107 HIS A CA 1
ATOM 809 C C . HIS A 1 107 ? -2.052 7.025 5.950 1.00 98.38 107 HIS A C 1
ATOM 811 O O . HIS A 1 107 ? -3.175 6.824 5.488 1.00 98.38 107 HIS A O 1
ATOM 817 N N . GLY A 1 108 ? -1.075 6.110 5.932 1.00 98.12 108 GLY A N 1
ATOM 818 C CA . GLY A 1 108 ? -1.210 4.750 5.393 1.00 98.12 108 GLY A CA 1
ATOM 819 C C . GLY A 1 108 ? -1.208 4.631 3.862 1.00 98.12 108 GLY A C 1
ATOM 820 O O . GLY A 1 108 ? -1.380 3.535 3.343 1.00 98.12 108 GLY A O 1
ATOM 821 N N . VAL A 1 109 ? -1.027 5.723 3.113 1.00 98.25 109 VAL A N 1
ATOM 822 C CA . VAL A 1 109 ? -0.988 5.662 1.642 1.00 98.25 109 VAL A CA 1
ATOM 823 C C . VAL A 1 109 ? 0.413 5.232 1.177 1.00 98.25 109 VAL A C 1
ATOM 825 O O . VAL A 1 109 ? 1.384 5.901 1.537 1.00 98.25 109 VAL A O 1
ATOM 828 N N . PRO A 1 110 ? 0.554 4.158 0.372 1.00 97.56 110 PRO A N 1
ATOM 829 C CA . PRO A 1 110 ? 1.848 3.752 -0.171 1.00 97.56 110 PRO A CA 1
ATOM 830 C C . PRO A 1 110 ? 2.351 4.763 -1.210 1.00 97.56 110 PRO A C 1
ATOM 832 O O . PRO A 1 110 ? 1.572 5.316 -1.989 1.00 97.56 110 PRO A O 1
ATOM 835 N N . CYS A 1 111 ? 3.664 4.986 -1.254 1.00 96.88 111 CYS A N 1
ATOM 836 C CA . CYS A 1 111 ? 4.304 5.841 -2.250 1.00 96.88 111 CYS A CA 1
ATOM 837 C C . CYS A 1 111 ? 5.692 5.317 -2.634 1.00 96.88 111 CYS A C 1
ATOM 839 O O . CYS A 1 111 ? 6.297 4.518 -1.919 1.00 96.88 111 CYS A O 1
ATOM 841 N N . THR A 1 112 ? 6.195 5.789 -3.771 1.00 96.75 112 THR A N 1
ATOM 842 C CA . THR A 1 112 ? 7.572 5.570 -4.224 1.00 96.75 112 THR A CA 1
ATOM 843 C C . THR A 1 112 ? 8.366 6.861 -4.093 1.00 96.75 112 THR A C 1
ATOM 845 O O . THR A 1 112 ? 7.804 7.956 -4.162 1.00 96.75 112 THR A O 1
ATOM 848 N N . VAL A 1 113 ? 9.684 6.741 -3.966 1.00 95.31 113 VAL A N 1
ATOM 849 C CA . VAL A 1 113 ? 10.608 7.880 -3.952 1.00 95.31 113 VAL A CA 1
ATOM 850 C C . VAL A 1 113 ? 11.499 7.789 -5.184 1.00 95.31 113 VAL A C 1
ATOM 852 O O . VAL A 1 113 ? 11.917 6.697 -5.566 1.00 95.31 113 VAL A O 1
ATOM 855 N N . LYS A 1 114 ? 11.760 8.930 -5.828 1.00 95.19 114 LYS A N 1
ATOM 856 C CA . LYS A 1 114 ? 12.718 9.006 -6.932 1.00 95.19 114 LYS A CA 1
ATOM 857 C C . LYS A 1 114 ? 14.121 8.750 -6.379 1.00 95.19 114 LYS A C 1
ATOM 859 O O . LYS A 1 114 ? 14.556 9.469 -5.486 1.00 95.19 114 LYS A O 1
ATOM 864 N N . GLU A 1 115 ? 14.812 7.756 -6.924 1.00 93.56 115 GLU A N 1
ATOM 865 C CA . GLU A 1 115 ? 16.238 7.552 -6.669 1.00 93.56 115 GLU A CA 1
ATOM 866 C C . GLU A 1 115 ? 17.006 8.586 -7.503 1.00 93.56 115 GLU A C 1
ATOM 868 O O . GLU A 1 115 ? 17.004 8.518 -8.735 1.00 93.56 115 GLU A O 1
ATOM 873 N N . THR A 1 116 ? 17.528 9.623 -6.845 1.00 89.19 116 THR A N 1
ATOM 874 C CA . THR A 1 116 ? 18.427 10.638 -7.414 1.00 89.19 116 THR A CA 1
ATOM 875 C C . THR A 1 116 ? 19.106 11.386 -6.269 1.00 89.19 116 THR A C 1
ATOM 877 O O . THR A 1 116 ? 18.416 11.807 -5.336 1.00 89.19 116 THR A O 1
ATOM 880 N N . PHE A 1 117 ? 20.419 11.586 -6.369 1.00 77.62 117 PHE A N 1
ATOM 881 C CA . PHE A 1 117 ? 21.239 12.377 -5.449 1.00 77.62 117 PHE A CA 1
ATOM 882 C C . PHE A 1 117 ? 22.107 13.381 -6.211 1.00 77.62 117 PHE A C 1
ATOM 884 O O . PHE A 1 117 ? 22.546 13.053 -7.337 1.00 77.62 117 PHE A O 1
#

pLDDT: mean 82.35, std 22.03, range [41.41, 98.88]

Foldseek 3Di:
DDDDDDDDDPVNVVVVVPPVVVVVVVPDPPPLPPQPPLVDDDLLSVQVCCLVVSAALLRSLVVVVVVCVVPCVPVVPDPDDPNVVSNVQSVVLNVCSVVVHAPDSRRSRDDDDDPDD

Nearest PDB structures (foldseek):
  8s7z-assembly1_B  TM=9.679E-01  e=4.190E-02  metagenome
  8s7z-assembly2_C  TM=9.662E-01  e=4.190E-02  metagenome
  6c6g-assembly1_B-2  TM=9.494E-01  e=5.897E-02  Pseudomonas sp. ADP
  8s7z-assembly1_A  TM=9.707E-01  e=7.405E-02  metagenome
  6c62-assembly1_A  TM=9.574E-01  e=7.405E-02  Pseudomonas sp. ADP

Sequence (117 aa):
MAAPTLRLDRRTFLAVGTTLAVSTLLQAPRAKGAVADLDFVSALAAARAIRRGEVSSVELTTRMLDRIRKHNPRLNAIVTLTEDTALARAKAADEARARGEWWGPVHGVPCTVKETF

Solvent-accessible surface area (backbone atoms only — not comparable to full-atom values): 7472 Å² total; per-residue (Å²): 142,81,83,85,82,83,81,86,47,78,69,58,54,62,69,60,57,61,69,64,55,59,63,59,69,75,61,62,77,72,74,81,63,83,68,68,63,75,90,74,54,52,65,63,56,49,15,49,34,38,73,72,64,78,41,50,19,43,58,55,41,51,54,50,49,54,48,44,71,73,44,30,88,81,64,70,75,72,91,76,84,61,63,70,62,50,48,54,52,14,46,53,34,46,53,32,47,74,73,74,48,78,89,53,83,53,45,45,54,78,83,87,78,84,91,80,134

Secondary structure (DSSP, 8-state):
---------HHHHHHHHHHHHHHHHTT--------TTTTT--HHHHHHHHHHTSS-HHHHHHHHHHHHHHHHHHH---SS--HHHHHHHHHHHHHHHHTT---STTTT---------